Protein AF-A0A182KBQ0-F1 (afdb_monomer)

pLDDT: mean 81.75, std 11.18, range [48.66, 96.38]

Sequence (67 aa):
MFGLNRQYLWSVVPLIGFGFGWFLDRKETERMTMFRDKSALFGRTLKEGEKPSYKWGGWVELVQTML

Structure (mmCIF, N/CA/C/O backbone):
data_AF-A0A182KBQ0-F1
#
_entry.id   AF-A0A182KBQ0-F1
#
loop_
_atom_site.group_PDB
_atom_site.id
_atom_site.type_symbol
_atom_site.label_atom_id
_atom_site.label_alt_id
_atom_site.label_comp_id
_atom_site.label_asym_id
_atom_site.label_entity_id
_atom_site.label_seq_id
_atom_site.pdbx_PDB_ins_code
_atom_site.Cartn_x
_atom_site.Cartn_y
_atom_site.Cartn_z
_atom_site.occupancy
_atom_site.B_iso_or_equiv
_atom_site.auth_seq_id
_atom_site.auth_comp_id
_atom_site.auth_asym_id
_atom_site.auth_atom_id
_atom_site.pdbx_PDB_model_num
ATOM 1 N N . MET A 1 1 ? 8.856 11.651 -35.156 1.00 48.66 1 MET A N 1
ATOM 2 C CA . MET A 1 1 ? 8.816 10.214 -34.796 1.00 48.66 1 MET A CA 1
ATOM 3 C C . MET A 1 1 ? 9.295 10.080 -33.360 1.00 48.66 1 MET A C 1
ATOM 5 O O . MET A 1 1 ? 10.342 10.630 -33.048 1.00 48.66 1 MET A O 1
ATOM 9 N N . PHE A 1 2 ? 8.506 9.458 -32.481 1.00 61.03 2 PHE A N 1
ATOM 10 C CA . PHE A 1 2 ? 8.825 9.324 -31.055 1.00 61.03 2 PHE A CA 1
ATOM 11 C C . PHE A 1 2 ? 10.109 8.502 -30.860 1.00 61.03 2 PHE A C 1
ATOM 13 O O . PHE A 1 2 ? 10.173 7.339 -31.250 1.00 61.03 2 PHE A O 1
ATOM 20 N N . GLY A 1 3 ? 11.139 9.122 -30.281 1.00 65.56 3 GLY A N 1
ATOM 21 C CA . GLY A 1 3 ? 12.442 8.509 -30.022 1.00 65.56 3 GLY A CA 1
ATOM 22 C C . GLY A 1 3 ? 12.444 7.678 -28.742 1.00 65.56 3 GLY A C 1
ATOM 23 O O . GLY A 1 3 ? 13.030 8.081 -27.742 1.00 65.56 3 GLY A O 1
ATOM 24 N N . LEU A 1 4 ? 11.789 6.517 -28.757 1.00 70.81 4 LEU A N 1
ATOM 25 C CA . LEU A 1 4 ? 11.960 5.508 -27.708 1.00 70.81 4 LEU A CA 1
ATOM 26 C C . LEU A 1 4 ? 13.309 4.804 -27.910 1.00 70.81 4 LEU A C 1
ATOM 28 O O . LEU A 1 4 ? 13.397 3.748 -28.532 1.00 70.81 4 LEU A O 1
ATOM 32 N N . ASN A 1 5 ? 14.384 5.413 -27.403 1.00 77.00 5 ASN A N 1
ATOM 33 C CA . ASN A 1 5 ? 15.694 4.762 -27.350 1.00 77.00 5 ASN A CA 1
ATOM 34 C C . ASN A 1 5 ? 15.679 3.607 -26.337 1.00 77.00 5 ASN A C 1
ATOM 36 O O . ASN A 1 5 ? 15.050 3.699 -25.282 1.00 77.00 5 ASN A O 1
ATOM 40 N N . ARG A 1 6 ? 16.429 2.535 -26.628 1.00 77.19 6 ARG A N 1
ATOM 41 C CA . ARG A 1 6 ? 16.505 1.310 -25.807 1.00 77.19 6 ARG A CA 1
ATOM 42 C C . ARG A 1 6 ? 16.862 1.581 -24.339 1.00 77.19 6 ARG A C 1
ATOM 44 O O . ARG A 1 6 ? 16.416 0.855 -23.459 1.00 77.19 6 ARG A O 1
ATOM 51 N N . GLN A 1 7 ? 17.614 2.642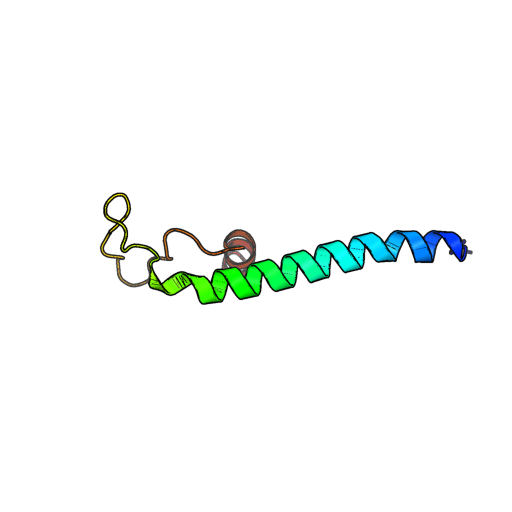 -24.062 1.00 79.62 7 GLN A N 1
ATOM 52 C CA . GLN A 1 7 ? 17.941 3.093 -22.709 1.00 79.62 7 GLN A CA 1
ATOM 53 C C . GLN A 1 7 ? 16.714 3.572 -21.911 1.00 79.62 7 GLN A C 1
ATOM 55 O O . GLN A 1 7 ? 16.650 3.311 -20.715 1.00 79.62 7 GLN A O 1
ATOM 60 N N . TYR A 1 8 ? 15.715 4.199 -22.541 1.00 81.88 8 TYR A N 1
ATOM 61 C CA . TYR A 1 8 ? 14.494 4.635 -21.846 1.00 81.88 8 TYR A CA 1
ATOM 62 C C . TYR A 1 8 ? 13.572 3.469 -21.471 1.00 81.88 8 TYR A C 1
ATOM 64 O O . TYR A 1 8 ? 12.775 3.594 -20.554 1.00 81.88 8 TYR A O 1
ATOM 72 N N . LEU A 1 9 ? 13.692 2.305 -22.116 1.00 83.31 9 LEU A N 1
ATOM 73 C CA . LEU A 1 9 ? 12.968 1.107 -21.672 1.00 83.31 9 LEU A CA 1
ATOM 74 C C . LEU A 1 9 ? 13.482 0.610 -20.314 1.00 83.31 9 LEU A C 1
ATOM 76 O O . LEU A 1 9 ? 12.707 0.118 -19.498 1.00 83.31 9 LEU A O 1
ATOM 80 N N . TRP A 1 10 ? 14.774 0.792 -20.036 1.00 87.88 10 TRP A N 1
ATOM 81 C CA . TRP A 1 10 ? 15.363 0.394 -18.760 1.00 87.88 10 TRP A CA 1
ATOM 82 C C . TRP A 1 10 ? 14.910 1.265 -17.587 1.00 87.88 10 TRP A C 1
ATOM 84 O O . TRP A 1 10 ? 14.869 0.771 -16.463 1.00 87.88 10 TRP A O 1
ATOM 94 N N . SER A 1 11 ? 14.493 2.516 -17.819 1.00 87.94 11 SER A N 1
ATOM 95 C CA . SER A 1 11 ? 13.935 3.356 -16.748 1.00 87.94 11 SER A CA 1
ATOM 96 C C . SER A 1 11 ? 12.530 2.926 -16.309 1.00 87.94 11 SER A C 1
ATOM 98 O O . SER A 1 11 ? 12.094 3.295 -15.222 1.00 87.94 11 SER A O 1
ATOM 100 N N . VAL A 1 12 ? 11.836 2.102 -17.100 1.00 89.94 12 VAL A N 1
ATOM 101 C CA . VAL A 1 12 ? 10.515 1.553 -16.749 1.00 89.94 12 VAL A CA 1
ATOM 102 C C . VAL A 1 12 ? 10.630 0.403 -15.741 1.00 89.94 12 VAL A C 1
ATOM 104 O O . VAL A 1 12 ? 9.729 0.198 -14.930 1.00 89.94 12 VAL A O 1
ATOM 107 N N . VAL A 1 13 ? 11.755 -0.316 -15.727 1.00 93.44 13 VAL A N 1
ATOM 108 C CA . VAL A 1 13 ? 12.000 -1.451 -14.820 1.00 93.44 13 VAL A CA 1
ATOM 109 C C . VAL A 1 13 ? 11.826 -1.091 -13.335 1.00 93.44 13 VAL A C 1
ATOM 111 O O . VAL A 1 13 ? 11.061 -1.786 -12.664 1.00 93.44 13 VAL A O 1
ATOM 114 N N . PRO A 1 14 ? 12.441 -0.020 -12.788 1.00 94.44 14 PRO A N 1
ATOM 115 C CA . PRO A 1 14 ? 12.218 0.355 -11.390 1.00 94.44 14 PRO A CA 1
ATOM 116 C C . PRO A 1 14 ? 10.770 0.779 -11.109 1.00 94.44 14 PRO A C 1
ATOM 118 O O . PRO A 1 14 ? 10.266 0.504 -10.024 1.00 94.44 14 PRO A O 1
ATOM 121 N N . LEU A 1 15 ? 10.073 1.389 -12.076 1.00 94.25 15 LEU A N 1
ATOM 122 C CA . LEU A 1 15 ? 8.665 1.771 -11.918 1.00 94.25 15 LEU A CA 1
ATOM 123 C C . LEU A 1 15 ? 7.758 0.539 -11.814 1.00 94.25 15 LEU A C 1
ATOM 125 O O . LEU A 1 15 ? 6.882 0.489 -10.951 1.00 94.25 15 LEU A O 1
ATOM 129 N N . ILE A 1 16 ? 7.999 -0.475 -12.651 1.00 95.50 16 ILE A N 1
ATOM 130 C CA . ILE A 1 16 ? 7.291 -1.758 -12.578 1.00 95.50 16 ILE A CA 1
ATOM 131 C C . ILE A 1 16 ? 7.621 -2.469 -11.265 1.00 95.50 16 ILE A C 1
ATOM 133 O O . ILE A 1 16 ? 6.709 -2.941 -10.592 1.00 95.50 16 ILE A O 1
ATOM 137 N N . GLY A 1 17 ? 8.897 -2.513 -10.871 1.00 96.38 17 GLY A N 1
ATOM 138 C CA . GLY A 1 17 ? 9.323 -3.119 -9.609 1.00 96.38 17 GLY A CA 1
ATOM 139 C C . GLY A 1 17 ? 8.657 -2.469 -8.395 1.00 96.38 17 GLY A C 1
ATOM 140 O O . GLY A 1 17 ? 8.141 -3.173 -7.531 1.00 96.38 17 GLY A O 1
ATOM 141 N N . PHE A 1 18 ? 8.586 -1.135 -8.370 1.00 95.50 18 PHE A N 1
ATOM 142 C CA . PHE A 1 18 ? 7.877 -0.392 -7.330 1.00 95.50 18 PHE A CA 1
ATOM 143 C C . PHE A 1 18 ? 6.378 -0.702 -7.328 1.00 95.50 18 PHE A C 1
ATOM 145 O O . PHE A 1 18 ? 5.831 -1.054 -6.287 1.00 95.50 18 PHE A O 1
ATOM 152 N N . GLY A 1 19 ? 5.714 -0.616 -8.486 1.00 95.31 19 GLY A N 1
ATOM 153 C CA . GLY A 1 19 ? 4.279 -0.887 -8.589 1.00 95.31 19 GLY A CA 1
ATOM 154 C C . GLY A 1 19 ? 3.921 -2.318 -8.182 1.00 95.31 19 GLY A C 1
ATOM 155 O O . GLY A 1 19 ? 2.935 -2.537 -7.480 1.00 95.31 19 GLY A O 1
ATOM 156 N N . PHE A 1 20 ? 4.752 -3.286 -8.568 1.00 95.81 20 PHE A N 1
ATOM 157 C CA . PHE A 1 20 ? 4.571 -4.689 -8.217 1.00 95.81 20 PHE A CA 1
ATOM 158 C C . PHE A 1 20 ? 4.833 -4.956 -6.731 1.00 95.81 20 PHE A C 1
ATOM 160 O O . PHE A 1 20 ? 4.010 -5.594 -6.077 1.00 95.81 20 PHE A O 1
ATOM 167 N N . GLY A 1 21 ? 5.925 -4.424 -6.171 1.00 95.62 21 GLY A N 1
ATOM 168 C CA . GLY A 1 21 ? 6.214 -4.528 -4.738 1.00 95.62 21 GLY A CA 1
ATOM 169 C C . GLY A 1 21 ? 5.104 -3.906 -3.889 1.00 95.62 21 GLY A C 1
ATOM 170 O O . GLY A 1 21 ? 4.568 -4.549 -2.991 1.00 95.62 21 GLY A O 1
ATOM 171 N N . TRP A 1 22 ? 4.662 -2.704 -4.259 1.00 92.31 22 TRP A N 1
ATOM 172 C CA . TRP A 1 22 ? 3.542 -2.026 -3.613 1.00 92.31 22 TRP A CA 1
ATOM 173 C C . TRP A 1 22 ? 2.234 -2.827 -3.687 1.00 92.31 22 TRP A C 1
ATOM 175 O O . TRP A 1 22 ? 1.476 -2.882 -2.717 1.00 92.31 22 TRP A O 1
ATOM 185 N N . PHE A 1 23 ? 1.959 -3.476 -4.821 1.00 90.75 23 PHE A N 1
ATOM 186 C CA . PHE A 1 23 ? 0.791 -4.343 -4.966 1.00 90.75 23 PHE A CA 1
ATOM 187 C C . PHE A 1 23 ? 0.845 -5.554 -4.021 1.00 90.75 23 PHE A C 1
ATOM 189 O O . PHE A 1 23 ? -0.164 -5.882 -3.390 1.00 90.75 23 PHE A O 1
ATOM 196 N N . LEU A 1 24 ? 2.008 -6.196 -3.887 1.00 94.56 24 LEU A N 1
ATOM 197 C CA . LEU A 1 24 ? 2.189 -7.329 -2.977 1.00 94.56 24 LEU A CA 1
ATOM 198 C C . LEU A 1 24 ? 2.034 -6.917 -1.506 1.00 94.56 24 LEU A C 1
ATOM 200 O O . LEU A 1 24 ? 1.306 -7.586 -0.773 1.00 94.56 24 LEU A O 1
ATOM 204 N N . ASP A 1 25 ? 2.611 -5.784 -1.099 1.00 92.69 25 ASP A N 1
ATOM 205 C CA . ASP A 1 25 ? 2.466 -5.247 0.264 1.00 92.69 25 ASP A CA 1
ATOM 206 C C . ASP A 1 25 ? 1.001 -4.973 0.625 1.00 92.69 25 ASP A C 1
ATOM 208 O O . ASP A 1 25 ? 0.549 -5.222 1.750 1.00 92.69 25 ASP A O 1
ATOM 212 N N . ARG A 1 26 ? 0.212 -4.503 -0.347 1.00 87.88 26 ARG A N 1
ATOM 213 C CA . ARG A 1 26 ? -1.230 -4.318 -0.159 1.00 87.88 26 ARG A CA 1
ATOM 214 C C . ARG A 1 26 ? -1.944 -5.640 0.068 1.00 87.88 26 ARG A C 1
ATOM 216 O O . ARG A 1 26 ? -2.776 -5.724 0.971 1.00 87.88 26 ARG A O 1
ATOM 223 N N . LYS A 1 27 ? -1.609 -6.672 -0.711 1.00 90.00 27 LYS A N 1
ATOM 224 C CA . LYS A 1 27 ? -2.180 -8.012 -0.529 1.00 90.00 27 LYS A CA 1
ATOM 225 C C . LYS A 1 27 ? -1.812 -8.621 0.814 1.00 90.00 27 LYS A C 1
ATOM 227 O O . LYS A 1 27 ? -2.666 -9.241 1.443 1.00 90.00 27 LYS A O 1
ATOM 232 N N . GLU A 1 28 ? -0.600 -8.383 1.296 1.00 91.31 28 GLU A N 1
ATOM 233 C CA . GLU A 1 28 ? -0.209 -8.827 2.630 1.00 91.31 28 GLU A CA 1
ATOM 234 C C . GLU A 1 28 ? -0.956 -8.070 3.730 1.00 91.31 28 GLU A C 1
ATOM 236 O O . GLU A 1 28 ? -1.485 -8.672 4.664 1.00 91.31 28 GLU A O 1
ATOM 241 N N . THR A 1 29 ? -1.114 -6.756 3.579 1.00 88.88 29 THR A N 1
ATOM 242 C CA . THR A 1 29 ? -1.882 -5.954 4.538 1.00 88.88 29 THR A CA 1
ATOM 243 C C . THR A 1 29 ? -3.350 -6.385 4.609 1.00 88.88 29 THR A C 1
ATOM 245 O O . THR A 1 29 ? -3.930 -6.408 5.694 1.00 88.88 29 THR A O 1
ATOM 248 N N . GLU A 1 30 ? -3.958 -6.768 3.481 1.00 86.75 30 GLU A N 1
ATOM 249 C CA . GLU A 1 30 ? -5.321 -7.322 3.440 1.00 86.75 30 GLU A CA 1
ATOM 250 C C . GLU A 1 30 ? -5.437 -8.629 4.251 1.00 86.75 30 GLU A C 1
ATOM 252 O O . GLU A 1 30 ? -6.455 -8.846 4.920 1.00 86.75 30 GLU A O 1
ATOM 257 N N . ARG A 1 31 ? -4.383 -9.459 4.270 1.00 89.12 31 ARG A N 1
ATOM 258 C CA . ARG A 1 31 ? -4.310 -10.671 5.106 1.00 89.12 31 ARG A CA 1
ATOM 259 C C . ARG A 1 31 ? -4.151 -10.352 6.596 1.00 89.12 31 ARG A C 1
ATOM 261 O O 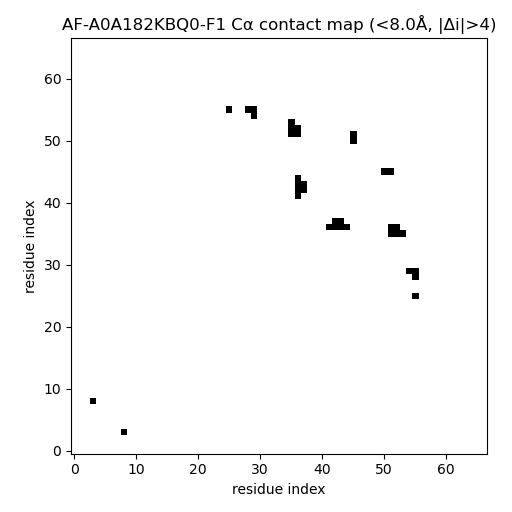. ARG A 1 31 ? -4.712 -11.051 7.437 1.00 89.12 31 ARG A O 1
ATOM 268 N N . MET A 1 32 ? -3.481 -9.254 6.940 1.00 88.00 32 MET A N 1
ATOM 269 C CA . MET A 1 32 ? -3.258 -8.804 8.323 1.00 88.00 32 MET A CA 1
ATOM 270 C C . MET A 1 32 ? -4.432 -8.000 8.920 1.00 88.00 32 MET A C 1
ATOM 272 O O . MET A 1 32 ? -4.241 -7.054 9.683 1.00 88.00 32 MET A O 1
ATOM 276 N N . THR A 1 33 ? -5.676 -8.363 8.602 1.00 86.81 33 THR A N 1
ATOM 277 C CA . THR A 1 33 ? -6.876 -7.637 9.069 1.00 86.81 33 THR A CA 1
ATOM 278 C C . THR A 1 33 ? -7.556 -8.264 10.289 1.00 86.81 33 THR A C 1
ATOM 280 O O . T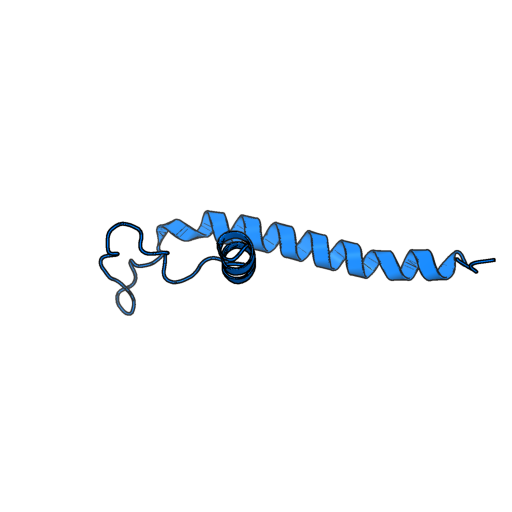HR A 1 33 ? -8.492 -7.683 10.835 1.00 86.81 33 THR A O 1
ATOM 283 N N . MET A 1 34 ? -7.077 -9.413 10.776 1.00 84.31 34 MET A N 1
ATOM 284 C CA . MET A 1 34 ? -7.7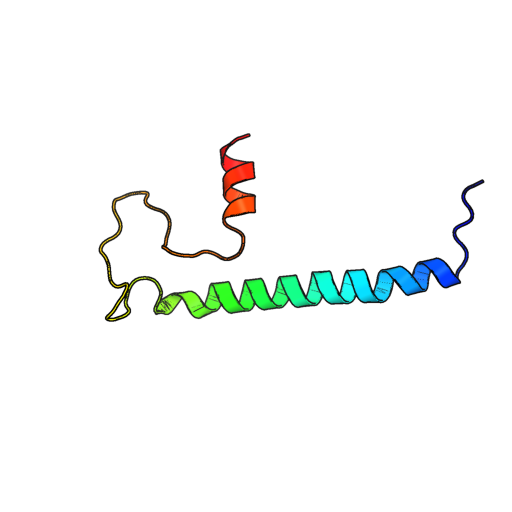23 -10.166 11.866 1.00 84.31 34 MET A CA 1
ATOM 285 C C . MET A 1 34 ? -7.831 -9.401 13.197 1.00 84.31 34 MET A C 1
ATOM 287 O O . MET A 1 34 ? -8.816 -9.578 13.922 1.00 84.31 34 MET A O 1
ATOM 291 N N . PHE A 1 35 ? -6.852 -8.541 13.500 1.00 85.00 35 PHE A N 1
ATOM 292 C CA . PHE A 1 35 ? -6.797 -7.703 14.710 1.00 85.00 35 PHE A CA 1
ATOM 293 C C . PHE A 1 35 ? -7.264 -6.260 14.490 1.00 85.00 35 PHE A C 1
ATOM 295 O O . PHE A 1 35 ? -7.160 -5.419 15.386 1.00 85.00 35 PHE A O 1
ATOM 302 N N . ARG A 1 36 ? -7.793 -5.958 13.305 1.00 86.50 36 ARG A N 1
ATOM 303 C CA . ARG A 1 36 ? -8.324 -4.634 12.997 1.00 86.50 36 ARG A CA 1
ATOM 304 C C . ARG A 1 36 ? -9.527 -4.333 13.890 1.00 86.50 36 ARG A C 1
ATOM 306 O O . ARG A 1 36 ? -10.392 -5.189 14.047 1.00 86.50 36 ARG A O 1
ATOM 313 N N . ASP A 1 37 ? -9.554 -3.131 14.467 1.00 87.44 37 ASP A N 1
ATOM 314 C CA . ASP A 1 37 ? -10.617 -2.652 15.367 1.00 87.44 37 ASP A CA 1
ATOM 315 C C . ASP A 1 37 ? -10.814 -3.505 16.641 1.00 87.44 37 ASP A C 1
ATOM 317 O O . ASP A 1 37 ? -11.877 -3.476 17.257 1.00 87.44 37 ASP A O 1
ATOM 321 N N . LYS A 1 38 ? -9.783 -4.257 17.061 1.00 87.25 38 LYS A N 1
ATOM 322 C CA . LYS A 1 38 ? -9.811 -5.130 18.257 1.00 87.25 38 LYS A CA 1
ATOM 323 C C . LYS A 1 38 ? -8.701 -4.847 19.277 1.00 87.25 38 LYS A C 1
ATOM 325 O O . LYS A 1 38 ? -8.562 -5.588 20.246 1.00 87.25 38 LYS A O 1
ATOM 330 N N . SER A 1 39 ? -7.871 -3.828 19.061 1.00 90.00 39 SER A N 1
ATOM 331 C CA . SER A 1 39 ? -6.793 -3.480 19.996 1.00 90.00 39 SER A CA 1
ATOM 332 C C . SER A 1 39 ? -7.338 -2.773 21.242 1.00 90.00 39 SER A C 1
ATOM 334 O O . SER A 1 39 ? -8.405 -2.173 21.201 1.00 90.00 39 SER A O 1
ATOM 336 N N . ALA A 1 40 ? -6.595 -2.786 22.352 1.00 89.81 40 ALA A N 1
ATOM 337 C CA . ALA A 1 40 ? -7.035 -2.132 23.591 1.00 89.81 40 ALA A CA 1
ATOM 338 C C . ALA A 1 40 ? -7.234 -0.607 23.447 1.00 89.81 40 ALA A C 1
ATOM 340 O O . ALA A 1 40 ? -8.050 -0.026 24.153 1.00 89.81 40 ALA A O 1
ATOM 341 N N . LEU A 1 41 ? -6.501 0.034 22.529 1.00 89.25 41 LEU A N 1
ATOM 342 C CA . LEU A 1 41 ? -6.551 1.484 22.296 1.00 89.25 41 LEU A CA 1
ATOM 343 C C . LEU A 1 41 ? -7.586 1.900 21.240 1.00 89.25 41 LEU A C 1
ATOM 345 O O . LEU A 1 41 ? -8.146 2.986 21.339 1.00 89.25 41 LEU A O 1
ATOM 349 N N . PHE A 1 42 ? -7.824 1.065 20.223 1.00 86.31 42 PHE A N 1
ATOM 350 C CA . PHE A 1 42 ? -8.669 1.405 19.066 1.00 86.31 42 PHE A CA 1
ATOM 351 C C . PHE A 1 42 ? -9.831 0.424 18.856 1.00 86.31 42 PHE A C 1
ATOM 353 O O . PHE A 1 42 ? -10.472 0.428 17.805 1.00 86.31 42 PHE A O 1
ATOM 360 N N . GLY A 1 43 ? -10.092 -0.439 19.836 1.00 86.69 43 GLY A N 1
ATOM 361 C CA . GLY A 1 43 ? -11.198 -1.384 19.825 1.00 86.69 43 GLY A CA 1
ATOM 362 C C . GLY A 1 43 ? -12.531 -0.652 19.865 1.00 86.69 43 GLY A C 1
ATOM 363 O O . GLY A 1 43 ? -12.789 0.119 20.789 1.00 86.69 43 GLY A O 1
ATOM 364 N N . ARG A 1 44 ? -13.379 -0.876 18.859 1.00 84.56 44 ARG A N 1
ATOM 365 C CA . ARG A 1 44 ? -14.694 -0.229 18.773 1.00 84.56 44 ARG A CA 1
ATOM 366 C C . ARG A 1 44 ? -15.712 -1.107 18.061 1.00 84.56 44 ARG A C 1
ATOM 368 O O . ARG A 1 44 ? -15.359 -1.922 17.212 1.00 84.56 44 ARG A O 1
ATOM 375 N N . THR A 1 45 ? -16.986 -0.906 18.377 1.00 86.38 45 THR A N 1
ATOM 376 C CA . THR A 1 45 ? -18.094 -1.470 17.606 1.00 86.38 45 THR A CA 1
ATOM 377 C C . THR A 1 45 ? -18.320 -0.620 16.357 1.00 86.38 45 THR A C 1
ATOM 379 O O . THR A 1 45 ? -18.482 0.597 16.441 1.00 86.38 45 THR A O 1
ATOM 382 N N . LEU A 1 46 ? -18.288 -1.253 15.185 1.00 83.56 46 LEU A N 1
ATOM 383 C CA . LEU A 1 46 ? -18.620 -0.597 13.920 1.00 83.56 46 LEU A CA 1
ATOM 384 C C . LEU A 1 46 ? -20.141 -0.529 13.776 1.00 83.56 46 LEU A C 1
ATOM 386 O O . LEU A 1 46 ? -20.835 -1.505 14.074 1.00 83.56 46 LEU A O 1
ATOM 390 N N . LYS A 1 47 ? -20.661 0.611 13.315 1.00 84.88 47 LYS A N 1
ATOM 391 C CA . LYS A 1 47 ? -22.071 0.713 12.917 1.00 84.88 47 LYS A CA 1
ATOM 392 C C . LYS A 1 47 ? -22.314 -0.102 11.643 1.00 84.88 47 LYS A C 1
ATOM 394 O O . LYS A 1 47 ? -21.388 -0.351 10.869 1.00 84.88 47 LYS A O 1
ATOM 399 N N . GLU A 1 48 ? -23.559 -0.506 11.404 1.00 79.38 48 GLU A N 1
ATOM 400 C CA . GLU A 1 48 ? -23.924 -1.187 10.157 1.00 79.38 48 GLU A CA 1
ATOM 401 C C . GLU A 1 48 ? -23.548 -0.324 8.943 1.00 79.38 48 GLU A C 1
ATOM 403 O O . GLU A 1 48 ? -23.894 0.854 8.864 1.00 79.38 48 GLU A O 1
ATOM 408 N N . GLY A 1 49 ? -22.779 -0.905 8.017 1.00 79.38 49 GLY A N 1
ATOM 409 C CA . GLY A 1 49 ? -22.262 -0.211 6.833 1.00 79.38 49 GLY A CA 1
ATOM 410 C C . GLY A 1 49 ? -21.025 0.667 7.068 1.00 79.38 49 GLY A C 1
ATOM 411 O O . GLY A 1 49 ? -20.511 1.253 6.114 1.00 79.38 49 GLY A O 1
ATOM 412 N N . GLU A 1 50 ? -20.507 0.760 8.297 1.00 80.88 50 GLU A N 1
ATOM 413 C CA . GLU A 1 50 ? -19.316 1.557 8.586 1.00 80.88 50 GLU A CA 1
ATOM 414 C C . GLU A 1 50 ? -18.040 0.863 8.086 1.00 80.88 50 GLU A C 1
ATOM 416 O O . GLU A 1 50 ? -17.796 -0.322 8.331 1.00 80.88 50 GLU A O 1
ATOM 421 N N . LYS A 1 51 ? -17.199 1.618 7.371 1.00 79.75 51 LYS A N 1
ATOM 422 C CA . LYS A 1 51 ? -15.909 1.122 6.886 1.00 79.75 51 LYS A CA 1
ATOM 423 C C . LYS A 1 51 ? -14.957 0.868 8.073 1.00 79.75 51 LYS A C 1
ATOM 425 O O . LYS A 1 51 ? -14.998 1.600 9.064 1.00 79.75 51 LYS A O 1
ATOM 430 N N . PRO A 1 52 ? -14.072 -0.139 7.975 1.00 82.06 52 PRO A N 1
ATOM 431 C CA . PRO A 1 52 ? -13.076 -0.410 9.011 1.00 82.06 52 PRO A CA 1
ATOM 432 C C . PRO A 1 52 ? -12.113 0.772 9.196 1.00 82.06 52 PRO A C 1
ATOM 434 O O . PRO A 1 52 ? -11.912 1.542 8.255 1.00 82.06 52 PRO A O 1
ATOM 437 N N . SER A 1 53 ? -11.479 0.889 10.373 1.00 80.56 53 SER A N 1
ATOM 438 C CA . SER A 1 53 ? -10.618 2.048 10.711 1.00 80.56 53 SER A CA 1
ATOM 439 C C . SER A 1 53 ? -9.533 2.338 9.683 1.00 80.56 53 SER A C 1
ATOM 441 O O . SER A 1 53 ? -9.273 3.493 9.353 1.00 80.56 53 SER A O 1
ATOM 443 N N . TYR A 1 54 ? -8.915 1.288 9.152 1.00 76.31 54 TYR A N 1
ATOM 444 C CA . TYR A 1 54 ? -7.998 1.409 8.040 1.00 76.31 54 TYR A CA 1
ATOM 445 C C . TYR A 1 54 ? -8.189 0.274 7.040 1.00 76.31 54 TYR A C 1
ATOM 447 O O . TYR A 1 54 ? -8.391 -0.907 7.356 1.00 76.31 54 TYR A O 1
ATOM 455 N N . LYS A 1 55 ? -8.095 0.664 5.776 1.00 76.25 55 LYS A N 1
ATOM 456 C CA . LYS A 1 55 ? -7.993 -0.230 4.637 1.00 76.25 55 LYS A CA 1
ATOM 457 C C . LYS A 1 55 ? -6.990 0.387 3.682 1.00 76.25 55 LYS A C 1
ATOM 459 O O . LYS A 1 55 ? -7.120 1.555 3.306 1.00 76.25 55 LYS A O 1
ATOM 464 N N . TRP A 1 56 ? -5.973 -0.387 3.323 1.00 65.06 56 TRP A N 1
ATOM 465 C CA . TRP A 1 56 ? -4.931 0.087 2.427 1.00 65.06 56 TRP A CA 1
ATOM 466 C C . TRP A 1 56 ? -5.568 0.413 1.066 1.00 65.06 56 TRP A C 1
ATOM 468 O O . TRP A 1 56 ? -6.143 -0.454 0.411 1.00 65.06 56 TRP A O 1
ATOM 478 N N . GLY A 1 57 ? -5.513 1.691 0.671 1.00 66.75 57 GLY A N 1
ATOM 479 C CA . GLY A 1 57 ? -6.122 2.217 -0.553 1.00 66.75 57 GLY A CA 1
ATOM 480 C C . GLY A 1 57 ? -7.607 2.565 -0.466 1.00 66.75 57 GLY A C 1
ATOM 481 O O . GLY A 1 57 ? -8.266 2.597 -1.502 1.00 66.75 57 GLY A O 1
ATOM 482 N N . GLY A 1 58 ? -8.114 2.889 0.727 1.00 69.19 58 GLY A N 1
ATOM 483 C CA . GLY A 1 58 ? -9.461 3.443 0.903 1.00 69.19 58 GLY A CA 1
ATOM 484 C C . GLY A 1 58 ? -9.757 4.657 0.010 1.00 69.19 58 GLY A C 1
ATOM 485 O O . GLY A 1 58 ? -10.884 4.801 -0.439 1.00 69.19 58 GLY A O 1
ATOM 486 N N . TRP A 1 59 ? -8.753 5.467 -0.344 1.00 62.28 59 TRP A N 1
ATOM 487 C CA . TRP A 1 59 ? -8.894 6.579 -1.298 1.00 62.28 59 TRP A CA 1
ATOM 488 C C . TRP A 1 59 ? -9.302 6.140 -2.712 1.00 62.28 59 TRP A C 1
ATOM 490 O O . TRP A 1 59 ? -10.034 6.862 -3.375 1.00 62.28 59 TRP A O 1
ATOM 500 N N . VAL A 1 60 ? -8.888 4.950 -3.160 1.00 67.12 60 VAL A N 1
ATOM 501 C CA . VAL A 1 60 ? -9.272 4.406 -4.477 1.00 67.12 60 VAL A CA 1
ATOM 5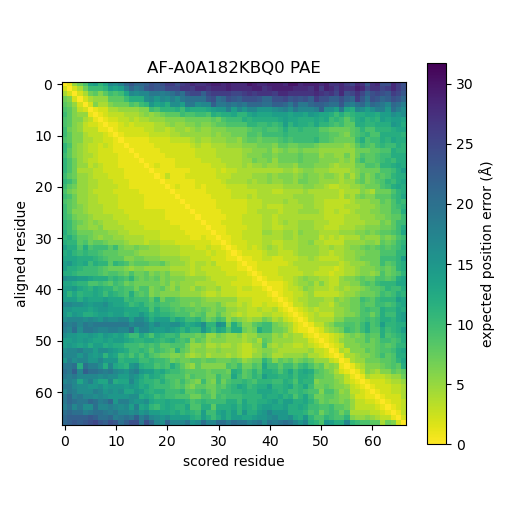02 C C . VAL A 1 60 ? -10.746 4.010 -4.477 1.00 67.12 60 VAL A C 1
ATOM 504 O O . VAL A 1 60 ? -11.474 4.345 -5.404 1.00 67.12 60 VAL A O 1
ATOM 507 N N . GLU A 1 61 ? -11.206 3.367 -3.403 1.00 66.25 61 GLU A N 1
ATOM 508 C CA . GLU A 1 61 ? -12.624 3.039 -3.243 1.00 66.25 61 GLU A CA 1
ATOM 509 C C . GLU A 1 61 ? -13.470 4.288 -3.025 1.00 66.25 61 GLU A C 1
ATOM 511 O O . GLU A 1 61 ? -14.575 4.347 -3.536 1.00 66.25 61 GLU A O 1
ATOM 516 N N . LEU A 1 62 ? -12.964 5.296 -2.306 1.00 66.25 62 LEU A N 1
ATOM 517 C CA . LEU A 1 62 ? -13.653 6.578 -2.150 1.00 66.25 62 LEU A CA 1
ATOM 518 C C . LEU A 1 62 ? -13.884 7.238 -3.511 1.00 66.25 62 LEU A C 1
ATOM 520 O O . LEU A 1 62 ? -15.014 7.624 -3.793 1.00 66.25 62 LEU A O 1
ATOM 524 N N . VAL A 1 63 ? -12.863 7.269 -4.373 1.00 67.06 63 VAL A N 1
ATOM 5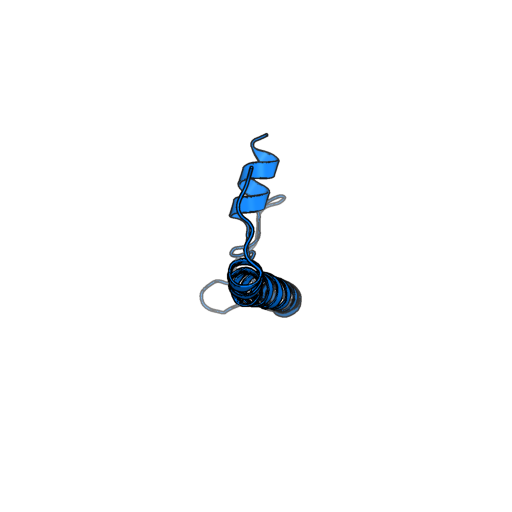25 C CA . VAL A 1 63 ? -12.991 7.756 -5.755 1.00 67.06 63 VAL A CA 1
ATOM 526 C C . VAL A 1 63 ? -13.979 6.906 -6.563 1.00 67.06 63 VAL A C 1
ATOM 528 O O . VAL A 1 63 ? -14.812 7.467 -7.262 1.00 67.06 63 VAL A O 1
ATOM 531 N N . GLN A 1 64 ? -13.953 5.575 -6.435 1.00 63.00 64 GLN A N 1
ATOM 532 C CA . GLN A 1 64 ? -14.901 4.684 -7.125 1.00 63.00 64 GLN A CA 1
ATOM 533 C C . GLN A 1 64 ? -16.341 4.779 -6.603 1.00 63.00 64 GLN A C 1
ATOM 535 O O . GLN A 1 64 ? -17.262 4.532 -7.363 1.00 63.00 64 GLN A O 1
ATOM 540 N N . THR A 1 65 ? -16.552 5.113 -5.328 1.00 66.88 65 THR A N 1
ATOM 541 C CA . THR A 1 65 ? -17.895 5.318 -4.752 1.00 66.88 65 THR A CA 1
ATOM 542 C C . THR A 1 65 ? -18.451 6.721 -4.996 1.00 66.88 65 THR A C 1
ATOM 544 O O . THR A 1 65 ? -19.617 6.964 -4.703 1.00 66.88 65 THR A O 1
ATOM 547 N N . MET A 1 66 ? -17.614 7.652 -5.460 1.00 68.25 66 MET A N 1
ATOM 548 C CA . MET A 1 66 ? -17.982 9.039 -5.770 1.00 68.25 66 MET A CA 1
ATOM 549 C C . MET A 1 66 ? -18.252 9.275 -7.268 1.00 68.25 66 MET A C 1
ATOM 551 O O . MET A 1 66 ? -18.649 10.382 -7.629 1.00 68.25 66 MET A O 1
ATOM 555 N N . LEU A 1 67 ? -18.033 8.262 -8.113 1.00 56.72 67 LEU A N 1
ATOM 556 C CA . LEU A 1 67 ? -18.354 8.221 -9.545 1.00 56.72 67 LEU A CA 1
ATOM 557 C C . LEU A 1 67 ? -19.563 7.311 -9.779 1.00 56.72 67 LEU A C 1
ATOM 559 O O . LEU A 1 67 ? -20.361 7.646 -10.680 1.00 56.72 67 LEU A O 1
#

Nearest PDB structures (foldseek):
  7r44-assembly1_f  TM=8.126E-01  e=5.105E-04  Bos tauru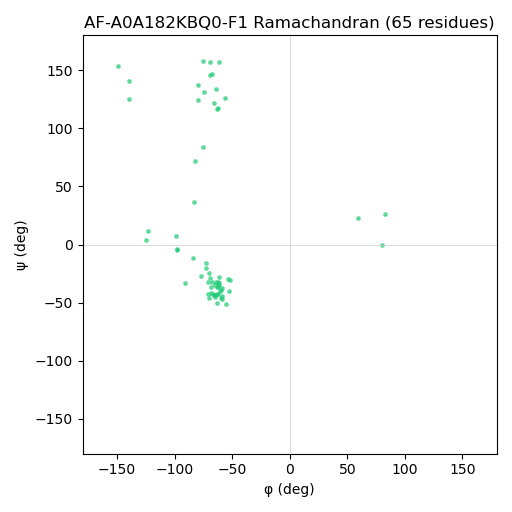s
  7r4g-assembly1_f  TM=8.220E-01  e=8.513E-04  Bos taurus
  8q0a-assembly1_f  TM=7.872E-01  e=6.356E-04  Bos taurus
  6zku-assembly1_y  TM=8.052E-01  e=1.140E-03  Ovis aries
  7zd6-assembly1_y  TM=7.495E-01  e=1.227E-03  Ovis aries

Organism: NCBI:txid43041

Foldseek 3Di:
DDPPDPVVVVVCVVVVVVVVVVVVVLVVVVVVCPCFLPDPVRNDDADVPRDTPDHVPVVVVVVVVVD

Radius of gyration: 18.98 Å; Cα 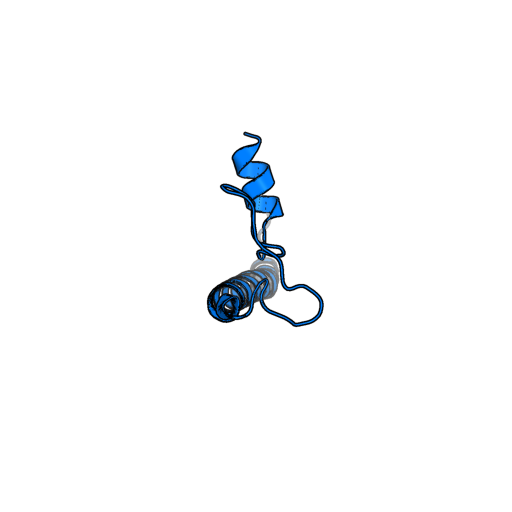contacts (8 Å, |Δi|>4): 18; chains: 1; bounding box: 42×21×58 Å

Solvent-accessible surface area (backbone atoms only — not comparable to full-atom values): 4377 Å² total; per-residue (Å²): 131,87,84,82,50,76,70,62,60,59,66,46,50,62,55,51,51,50,55,51,50,54,52,50,53,47,56,52,52,65,68,68,47,85,62,61,53,63,42,97,90,62,49,59,87,74,57,91,92,54,77,70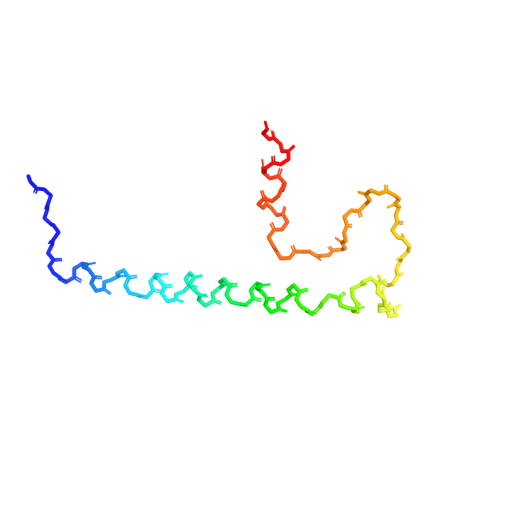,96,75,56,94,62,52,67,59,52,51,55,63,74,74,109

Mean predicted aligned error: 8.23 Å

InterPro domains:
  IPR012575 NADH dehydrogenase [ubiquinone] 1 beta subcomplex subunit 1, NDUB1 [PF08040] (4-55)
  IPR012575 NADH dehydrogenase [ubiquinone] 1 beta subcomplex subunit 1, NDUB1 [PTHR15222] (4-55)

Secondary structure (DSSP, 8-state):
-----HHHHHTHHHHHHHHHHHHHHHHHHHHTTTTTT-STTT--PPPTTPPPS--TTHHHHHHHH--